Protein AF-A0A101INH2-F1 (afdb_monomer_lite)

Secondary structure (DSSP, 8-state):
-BTTB--S-TTT----GGGS-GGGEEEEEEEES--HHHH-GGGTTEEEEEEE--S-SS-EEEEEEEEETTTEEEEEEEEE-----

pLDDT: mean 83.05, std 9.12, range [57.88, 93.94]

Structure (mmCIF, N/CA/C/O backbone):
data_AF-A0A101INH2-F1
#
_entry.id   AF-A0A101INH2-F1
#
loop_
_atom_site.group_PDB
_atom_site.id
_atom_site.type_symbol
_atom_site.label_atom_id
_atom_site.label_alt_id
_atom_site.label_comp_id
_atom_site.label_asym_id
_atom_site.label_entity_id
_atom_site.label_seq_id
_atom_site.pdbx_PDB_ins_code
_atom_site.Cartn_x
_atom_site.Cartn_y
_atom_site.Cartn_z
_atom_site.occupancy
_atom_site.B_iso_or_equiv
_atom_site.auth_seq_id
_atom_site.auth_comp_id
_atom_site.auth_asym_id
_atom_site.auth_atom_id
_atom_site.pdbx_PDB_model_num
ATOM 1 N N . MET A 1 1 ? -4.579 -4.437 4.565 1.00 89.31 1 MET A N 1
ATOM 2 C CA . MET A 1 1 ? -5.625 -5.094 3.751 1.00 89.31 1 MET A CA 1
ATOM 3 C C . MET A 1 1 ? -5.224 -5.081 2.288 1.00 89.31 1 MET A C 1
ATOM 5 O O . MET A 1 1 ? -4.474 -4.192 1.891 1.00 89.31 1 MET A O 1
ATOM 9 N N . ILE A 1 2 ? -5.708 -6.054 1.518 1.00 89.62 2 ILE A N 1
ATOM 10 C CA . ILE A 1 2 ? -5.564 -6.118 0.060 1.00 89.62 2 ILE A CA 1
ATOM 11 C C . ILE A 1 2 ? -6.952 -6.359 -0.526 1.00 89.62 2 ILE A C 1
ATOM 13 O O . ILE A 1 2 ? -7.616 -7.309 -0.121 1.00 89.62 2 ILE A O 1
ATOM 17 N N . ASP A 1 3 ? -7.403 -5.488 -1.429 1.00 89.06 3 ASP A N 1
ATOM 18 C CA . ASP A 1 3 ? -8.710 -5.589 -2.096 1.00 89.06 3 ASP A CA 1
ATOM 19 C C . ASP A 1 3 ? -9.889 -5.791 -1.120 1.00 89.06 3 ASP A C 1
ATOM 21 O O . ASP A 1 3 ? -10.828 -6.541 -1.381 1.00 89.06 3 ASP A O 1
ATOM 25 N N . GLY A 1 4 ? -9.831 -5.135 0.046 1.00 88.44 4 GLY A N 1
ATOM 26 C CA . GLY A 1 4 ? -10.862 -5.257 1.083 1.00 88.44 4 GLY A CA 1
ATOM 27 C C . GLY A 1 4 ? -10.719 -6.474 2.006 1.00 88.44 4 GLY A C 1
ATOM 28 O O . GLY A 1 4 ? -11.472 -6.587 2.968 1.00 88.44 4 GLY A O 1
ATOM 29 N N . GLN A 1 5 ? -9.746 -7.357 1.775 1.00 88.00 5 GLN A N 1
ATOM 30 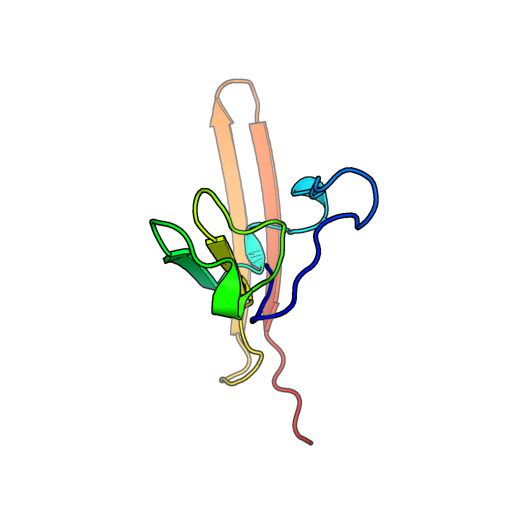C CA . GLN A 1 5 ? -9.471 -8.517 2.623 1.00 88.00 5 GLN A CA 1
ATOM 31 C C . GLN A 1 5 ? -8.369 -8.209 3.643 1.00 88.00 5 GLN A C 1
ATOM 33 O O . GLN A 1 5 ? -7.342 -7.591 3.330 1.00 88.00 5 GLN A O 1
ATOM 38 N N . VAL A 1 6 ? -8.564 -8.643 4.889 1.00 88.56 6 VAL A N 1
ATOM 39 C CA . VAL A 1 6 ? -7.533 -8.558 5.930 1.00 88.56 6 VAL A CA 1
ATOM 40 C C . VAL A 1 6 ? -6.496 -9.643 5.667 1.00 88.56 6 VAL A C 1
ATOM 42 O O . VAL A 1 6 ? -6.822 -10.820 5.595 1.00 88.56 6 VAL A O 1
ATOM 45 N N . VAL A 1 7 ? -5.241 -9.229 5.515 1.00 88.94 7 VAL A N 1
ATOM 46 C CA . VAL A 1 7 ? -4.099 -10.117 5.220 1.00 88.94 7 VAL A CA 1
ATOM 47 C C . VAL A 1 7 ? -3.031 -10.051 6.314 1.00 88.94 7 VAL A C 1
ATOM 49 O O . VAL A 1 7 ? -1.900 -10.487 6.127 1.00 88.94 7 VAL A O 1
ATOM 52 N N . ASN A 1 8 ? -3.373 -9.428 7.439 1.00 88.56 8 ASN A N 1
ATOM 53 C CA . ASN A 1 8 ? -2.513 -9.366 8.606 1.00 88.56 8 ASN A CA 1
ATOM 54 C C . ASN A 1 8 ? -2.413 -10.761 9.223 1.00 88.56 8 ASN A C 1
ATOM 56 O O . ASN A 1 8 ? -3.410 -11.476 9.315 1.00 88.56 8 ASN A O 1
ATOM 60 N N . ASP A 1 9 ? -1.223 -11.105 9.690 1.00 87.06 9 ASP A N 1
ATOM 61 C CA . ASP A 1 9 ? -0.996 -12.294 10.489 1.00 87.06 9 ASP A CA 1
ATOM 62 C C . ASP A 1 9 ? -1.904 -12.246 11.740 1.00 87.06 9 ASP A C 1
ATOM 64 O O . ASP A 1 9 ? -1.849 -11.266 12.491 1.00 87.06 9 ASP A O 1
ATOM 68 N N . PRO A 1 10 ? -2.764 -13.254 11.977 1.00 83.88 10 PRO A N 1
ATOM 69 C CA . PRO A 1 10 ? -3.728 -13.214 13.077 1.00 83.88 10 PRO A CA 1
ATOM 70 C C . PRO A 1 10 ? -3.091 -13.210 14.470 1.00 83.88 10 PRO A C 1
ATOM 72 O O . PRO A 1 10 ? -3.723 -12.759 15.422 1.00 83.88 10 PRO A O 1
ATOM 75 N N . LEU A 1 11 ? -1.864 -13.723 14.598 1.00 84.81 11 LEU A N 1
ATOM 76 C CA . LEU A 1 11 ? -1.160 -13.866 15.871 1.00 84.81 11 LEU A CA 1
ATOM 77 C C . LEU A 1 11 ? -0.349 -12.613 16.218 1.00 84.81 11 LEU A C 1
ATOM 79 O O . LEU A 1 11 ? -0.277 -12.206 17.373 1.00 84.81 11 LEU A O 1
ATOM 83 N N . THR A 1 12 ? 0.282 -12.007 15.217 1.00 87.06 12 THR A N 1
ATOM 84 C CA . THR A 1 12 ? 1.254 -10.920 15.386 1.00 87.06 12 THR A CA 1
ATOM 85 C C . THR A 1 12 ? 0.756 -9.575 14.863 1.00 87.06 12 THR A C 1
ATOM 87 O O . THR A 1 12 ? 1.393 -8.553 15.116 1.00 87.06 12 THR A O 1
ATOM 90 N N . GLY A 1 13 ? -0.340 -9.552 14.098 1.00 85.50 13 GLY A N 1
ATOM 91 C CA . GLY A 1 13 ? -0.880 -8.361 13.435 1.00 85.50 13 GLY A CA 1
ATOM 92 C C . GLY A 1 13 ? -0.008 -7.825 12.293 1.00 85.50 13 GLY A C 1
ATOM 93 O O . GLY A 1 13 ? -0.368 -6.827 11.660 1.00 85.50 13 GLY A O 1
ATOM 94 N N . LYS A 1 14 ? 1.136 -8.463 12.013 1.00 87.62 14 LYS A N 1
ATOM 95 C CA . LYS A 1 14 ? 2.115 -8.016 11.017 1.00 87.62 14 LYS A CA 1
ATOM 96 C C . LYS A 1 14 ? 1.663 -8.349 9.599 1.00 87.62 14 LYS A C 1
ATOM 98 O O . LYS A 1 14 ? 0.825 -9.214 9.377 1.00 87.62 14 LYS A O 1
ATOM 103 N N . ILE A 1 15 ? 2.247 -7.658 8.631 1.00 88.25 15 ILE A N 1
ATOM 104 C CA . ILE A 1 15 ? 2.082 -7.939 7.206 1.00 88.25 15 ILE A CA 1
ATOM 105 C C . ILE A 1 15 ? 3.463 -7.954 6.557 1.00 88.25 15 ILE A C 1
ATOM 107 O O . ILE A 1 15 ? 4.271 -7.057 6.806 1.00 88.25 15 ILE A O 1
ATOM 111 N N . ASP A 1 16 ? 3.731 -8.961 5.729 1.00 87.75 16 ASP A N 1
ATOM 112 C CA . ASP A 1 16 ? 4.915 -8.968 4.877 1.00 87.75 16 ASP A CA 1
ATOM 113 C C . ASP A 1 16 ? 4.611 -8.212 3.579 1.00 87.75 16 ASP A C 1
ATOM 115 O O . ASP A 1 16 ? 3.986 -8.726 2.650 1.00 87.75 16 ASP A O 1
ATOM 119 N N . LEU A 1 17 ? 5.037 -6.949 3.531 1.00 84.69 17 LEU A N 1
ATOM 120 C CA . LEU A 1 17 ? 4.872 -6.097 2.354 1.00 84.69 17 LEU A CA 1
ATOM 121 C C . LEU A 1 17 ? 5.772 -6.524 1.184 1.00 84.69 17 LEU A C 1
ATOM 123 O O . LEU A 1 17 ? 5.500 -6.133 0.051 1.00 84.69 17 LEU A O 1
ATOM 127 N N . GLY A 1 18 ? 6.811 -7.333 1.429 1.00 86.31 18 GLY A N 1
ATOM 128 C CA . GLY A 1 18 ? 7.685 -7.871 0.385 1.00 86.31 18 GLY A CA 1
ATOM 129 C C . GLY A 1 18 ? 6.955 -8.816 -0.571 1.00 86.31 18 GLY A C 1
ATOM 130 O O . GLY A 1 18 ? 7.339 -8.943 -1.733 1.00 86.31 18 GLY A O 1
ATOM 131 N N . LEU A 1 19 ? 5.845 -9.405 -0.119 1.00 84.06 19 LEU A N 1
ATOM 132 C 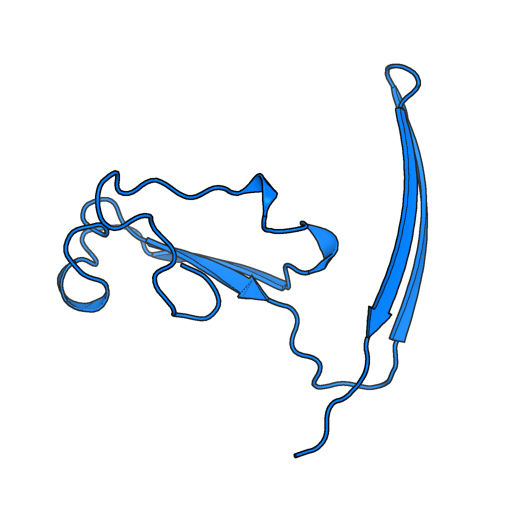CA . LEU A 1 19 ? 4.969 -10.255 -0.927 1.00 84.06 19 LEU A CA 1
ATOM 133 C C . LEU A 1 19 ? 4.073 -9.469 -1.894 1.00 84.06 19 LEU A C 1
ATOM 135 O O . LEU A 1 19 ? 3.364 -10.079 -2.693 1.00 84.06 19 LEU A O 1
ATOM 139 N N . ILE A 1 20 ? 4.083 -8.132 -1.840 1.00 87.88 20 ILE A N 1
ATOM 140 C CA . ILE A 1 20 ? 3.240 -7.271 -2.673 1.00 87.88 20 ILE A CA 1
ATOM 141 C C . ILE A 1 20 ? 4.133 -6.483 -3.640 1.00 87.88 20 ILE A C 1
ATOM 143 O O . ILE A 1 20 ? 4.627 -5.403 -3.303 1.00 87.88 20 ILE A O 1
ATOM 147 N N . PRO A 1 21 ? 4.335 -6.968 -4.879 1.00 87.06 21 PRO A N 1
ATO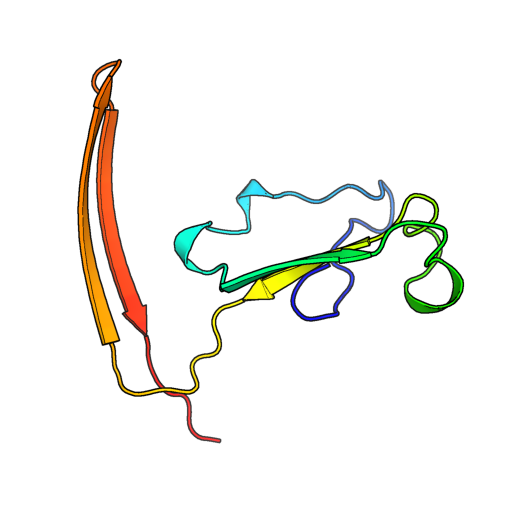M 148 C CA . PRO A 1 21 ? 5.107 -6.231 -5.866 1.00 87.06 21 PRO A CA 1
ATOM 149 C C . PRO A 1 21 ? 4.481 -4.860 -6.143 1.00 87.06 21 PRO A C 1
ATOM 151 O O . PRO A 1 21 ? 3.331 -4.762 -6.567 1.00 87.06 21 PRO A O 1
ATOM 154 N N . ALA A 1 22 ? 5.255 -3.781 -6.032 1.00 86.06 22 ALA A N 1
ATOM 155 C CA . ALA A 1 22 ? 4.751 -2.433 -6.329 1.00 86.06 22 ALA A CA 1
ATOM 156 C C . ALA A 1 22 ? 4.159 -2.306 -7.752 1.00 86.06 22 ALA A C 1
ATOM 158 O O . ALA A 1 22 ? 3.282 -1.486 -8.008 1.00 86.06 22 ALA A O 1
ATOM 159 N N . GLY A 1 23 ? 4.607 -3.149 -8.693 1.00 83.75 23 GLY A N 1
ATOM 160 C CA . GLY A 1 23 ? 4.097 -3.187 -10.064 1.00 83.75 23 GLY A CA 1
ATOM 161 C C . GLY A 1 23 ? 2.631 -3.617 -10.199 1.00 83.75 23 GLY A C 1
ATOM 162 O O . GLY A 1 23 ? 2.004 -3.250 -11.197 1.00 83.75 23 GLY A O 1
ATOM 163 N N . ILE A 1 24 ? 2.078 -4.349 -9.225 1.00 86.44 24 ILE A N 1
ATOM 164 C CA . ILE A 1 24 ? 0.679 -4.808 -9.242 1.00 86.44 24 ILE A CA 1
ATOM 165 C C . ILE A 1 24 ? -0.274 -3.865 -8.503 1.00 86.44 24 ILE A C 1
ATOM 167 O O . ILE A 1 24 ? -1.484 -4.020 -8.632 1.00 86.44 24 ILE A O 1
ATOM 171 N N . ILE A 1 25 ? 0.247 -2.879 -7.770 1.00 90.62 25 ILE A N 1
ATOM 172 C CA . ILE A 1 25 ? -0.563 -1.924 -7.010 1.00 90.62 25 ILE A CA 1
ATOM 173 C C . ILE A 1 25 ? -1.194 -0.915 -7.975 1.00 90.62 25 ILE A C 1
ATOM 175 O O . ILE A 1 25 ? -0.508 -0.323 -8.811 1.00 90.62 25 ILE A O 1
ATOM 179 N N . GLU A 1 26 ? -2.510 -0.736 -7.877 1.00 90.44 26 GLU A N 1
ATOM 180 C CA . GLU A 1 26 ? -3.262 0.288 -8.605 1.00 90.44 26 GLU A CA 1
ATOM 181 C C . GLU A 1 26 ? -3.366 1.576 -7.789 1.00 90.44 26 GLU A C 1
ATOM 183 O O . GLU A 1 26 ? -3.033 2.648 -8.290 1.00 90.44 26 GLU A O 1
ATOM 188 N N . LYS A 1 27 ? -3.780 1.467 -6.522 1.00 93.12 27 LYS A N 1
ATOM 189 C CA . LYS A 1 27 ? -3.840 2.586 -5.574 1.00 93.12 27 LYS A CA 1
ATOM 190 C C . LYS A 1 27 ? -3.747 2.095 -4.129 1.00 93.12 27 LYS A C 1
ATOM 192 O O . LYS A 1 27 ? -3.963 0.918 -3.850 1.00 93.12 27 LYS A O 1
ATOM 197 N N . ILE A 1 28 ? -3.442 3.011 -3.215 1.00 93.94 28 ILE A N 1
ATOM 198 C CA . ILE A 1 28 ? -3.431 2.764 -1.770 1.00 93.94 28 ILE A CA 1
ATOM 199 C C . ILE A 1 28 ? -4.458 3.695 -1.129 1.00 93.94 28 ILE A C 1
ATOM 201 O O . ILE A 1 28 ? -4.418 4.907 -1.336 1.00 93.94 28 ILE A O 1
ATOM 205 N N . GLU A 1 29 ? -5.375 3.125 -0.357 1.00 92.94 29 GLU A N 1
ATOM 206 C CA . GLU A 1 29 ? -6.402 3.841 0.394 1.00 92.94 29 GLU A CA 1
ATOM 207 C C . GLU A 1 29 ? -6.060 3.821 1.883 1.00 92.94 29 GLU A C 1
ATOM 209 O O . GLU A 1 29 ? -5.653 2.793 2.430 1.00 92.94 29 GLU A O 1
ATOM 214 N N . ILE A 1 30 ? -6.220 4.970 2.542 1.00 92.38 30 ILE A N 1
ATOM 215 C CA . ILE A 1 30 ? -5.929 5.130 3.967 1.00 92.38 30 ILE A CA 1
ATOM 216 C C . ILE A 1 30 ? -7.187 5.635 4.666 1.00 92.38 30 ILE A C 1
ATOM 218 O O . ILE A 1 30 ? -7.598 6.782 4.479 1.00 92.38 30 ILE A O 1
ATOM 222 N N . TYR A 1 31 ? -7.760 4.786 5.512 1.00 89.12 31 TYR A N 1
ATOM 223 C CA . TYR A 1 31 ? -8.833 5.149 6.429 1.00 89.12 31 TYR A CA 1
ATOM 224 C C . TYR A 1 31 ? -8.213 5.546 7.764 1.00 89.12 31 TYR A C 1
ATOM 226 O O . TYR A 1 31 ? -7.507 4.756 8.388 1.00 89.12 31 TYR A O 1
ATOM 234 N N . ARG A 1 32 ? -8.444 6.788 8.188 1.00 87.31 32 ARG A N 1
ATOM 235 C CA . ARG A 1 32 ? -7.879 7.342 9.424 1.00 87.31 32 ARG A CA 1
ATOM 236 C C . ARG A 1 32 ? -8.884 7.198 10.564 1.00 87.31 32 ARG A C 1
ATOM 238 O O . ARG A 1 32 ? -10.070 7.432 10.353 1.00 87.31 32 ARG A O 1
ATOM 245 N N . GLY A 1 33 ? -8.395 6.895 11.764 1.00 83.56 33 GLY A N 1
ATOM 246 C CA . GLY A 1 33 ? -9.228 6.754 12.961 1.00 83.56 33 GLY A CA 1
ATOM 247 C C . GLY A 1 33 ? -9.707 5.319 13.214 1.00 83.56 33 GLY A C 1
ATOM 248 O O . GLY A 1 33 ? -9.352 4.412 12.462 1.00 83.56 33 GLY A O 1
ATOM 249 N N . PRO A 1 34 ? -10.484 5.097 14.287 1.00 79.31 34 PRO A N 1
ATOM 250 C CA . PRO A 1 34 ? -10.861 3.762 14.734 1.00 79.31 34 PRO A CA 1
ATOM 251 C C . PRO A 1 34 ? -11.817 3.111 13.733 1.00 79.31 34 PRO A C 1
ATOM 253 O O . PRO A 1 34 ? -13.012 3.396 13.711 1.00 79.31 34 PRO A O 1
ATOM 256 N N . ALA A 1 35 ? -11.286 2.212 12.908 1.00 79.31 35 ALA A N 1
ATOM 257 C CA . ALA A 1 35 ? -12.060 1.471 11.917 1.00 79.31 35 ALA A CA 1
ATOM 258 C C . ALA A 1 35 ? -12.348 0.026 12.373 1.00 79.31 35 ALA A C 1
ATOM 260 O O . ALA A 1 35 ? -12.786 -0.813 11.584 1.00 79.31 35 ALA A O 1
ATOM 261 N N . SER A 1 36 ? -12.138 -0.257 13.664 1.00 76.12 36 SER A N 1
ATOM 262 C CA . SER A 1 36 ? -12.275 -1.584 14.275 1.00 76.12 36 SER A CA 1
ATOM 263 C C . SER A 1 36 ? -13.679 -2.176 14.169 1.00 76.12 36 SER A C 1
ATOM 265 O O . SER A 1 36 ? -13.816 -3.393 14.099 1.00 76.12 36 SER A O 1
ATOM 267 N N . ALA A 1 37 ? -14.712 -1.330 14.104 1.00 75.75 37 ALA A N 1
ATOM 268 C CA . ALA A 1 37 ? -16.095 -1.767 13.916 1.00 75.75 37 ALA A CA 1
ATOM 269 C C . ALA A 1 37 ? -16.348 -2.394 12.531 1.00 75.75 37 ALA A C 1
ATOM 271 O O . ALA A 1 37 ? -17.203 -3.262 12.407 1.00 75.75 37 ALA A O 1
ATOM 272 N N . LEU A 1 38 ? -15.608 -1.965 11.501 1.00 75.94 38 LEU A N 1
ATOM 273 C CA . LEU A 1 38 ? -15.761 -2.455 10.126 1.00 75.94 38 LEU A CA 1
ATOM 274 C C . LEU A 1 38 ? -14.708 -3.504 9.756 1.00 75.94 38 LEU A C 1
ATOM 276 O O . LEU A 1 38 ? -15.004 -4.417 8.992 1.00 75.94 38 LEU A O 1
ATOM 280 N N . TYR A 1 39 ? -13.488 -3.379 10.287 1.00 78.12 39 TYR A N 1
ATOM 281 C CA . TYR A 1 39 ? -12.329 -4.160 9.832 1.00 78.12 39 TYR A CA 1
ATOM 282 C C . TYR A 1 39 ? -11.643 -4.987 10.934 1.00 78.12 39 TYR A C 1
ATOM 284 O O . TYR A 1 39 ? -10.617 -5.619 10.684 1.00 78.12 39 TYR A O 1
ATOM 292 N N . GLY A 1 40 ? -12.212 -5.027 12.142 1.00 78.12 40 GLY A N 1
ATOM 293 C CA . GLY A 1 40 ? -11.774 -5.901 13.232 1.00 78.12 40 GLY A CA 1
ATOM 294 C C . GLY A 1 40 ? -10.696 -5.316 14.151 1.00 78.12 40 GLY A C 1
ATOM 295 O O . GLY A 1 40 ? -10.291 -4.159 14.043 1.00 78.12 40 GLY A O 1
ATOM 296 N N . ALA A 1 41 ? -10.224 -6.136 15.094 1.00 75.62 41 ALA A N 1
ATOM 297 C CA . ALA A 1 41 ? -9.386 -5.707 16.222 1.00 75.62 41 ALA A CA 1
ATOM 298 C C . ALA A 1 41 ? -8.072 -5.003 15.822 1.00 75.62 41 ALA A C 1
ATOM 300 O O . ALA A 1 41 ? -7.571 -4.163 16.565 1.00 75.62 41 ALA A O 1
ATOM 301 N N . ASN A 1 42 ? -7.551 -5.281 14.624 1.00 76.81 42 ASN A N 1
ATOM 302 C CA . ASN A 1 42 ? -6.288 -4.729 14.126 1.00 76.81 42 ASN A CA 1
ATOM 303 C C . ASN A 1 42 ? -6.413 -3.320 13.501 1.00 76.81 42 ASN A C 1
ATOM 305 O O . ASN A 1 42 ? -5.431 -2.805 12.972 1.00 76.81 42 ASN A O 1
ATOM 309 N N . ALA A 1 43 ? -7.591 -2.686 13.549 1.00 83.31 43 ALA A N 1
ATOM 310 C CA . ALA A 1 43 ? -7.880 -1.409 12.882 1.00 83.31 43 ALA A CA 1
ATOM 311 C C . ALA A 1 43 ? -8.026 -0.199 13.835 1.00 83.31 43 ALA A C 1
ATOM 313 O O . ALA A 1 43 ? -8.649 0.807 13.484 1.00 83.31 43 ALA A O 1
ATOM 314 N N . LEU A 1 44 ? -7.440 -0.270 15.038 1.00 83.06 44 LEU A N 1
ATOM 315 C CA . LEU A 1 44 ? -7.536 0.788 16.056 1.00 83.06 44 LEU A CA 1
ATOM 316 C C . LEU A 1 44 ? -6.947 2.133 15.589 1.00 83.06 44 LEU A C 1
ATOM 318 O O . LEU A 1 44 ? -7.540 3.181 15.827 1.00 83.06 44 LEU A O 1
ATOM 322 N N . GLY A 1 45 ? -5.790 2.104 14.921 1.00 84.94 45 GLY A N 1
ATOM 323 C CA . GLY A 1 45 ? -5.111 3.302 14.406 1.00 84.94 45 GLY A CA 1
ATOM 324 C C . GLY A 1 45 ? -5.578 3.751 13.016 1.00 84.94 45 GLY A C 1
ATOM 325 O O . GLY A 1 45 ? -5.123 4.781 12.517 1.00 84.94 45 GLY A O 1
ATOM 326 N N . GLY A 1 46 ? -6.464 2.982 12.384 1.00 88.44 46 GLY A N 1
ATOM 327 C CA . GLY A 1 46 ? -6.839 3.133 10.982 1.00 88.44 46 GLY A CA 1
ATOM 328 C C . GLY A 1 46 ? -6.514 1.898 10.153 1.00 88.44 46 GLY A C 1
ATOM 329 O O . GLY A 1 46 ? -6.071 0.869 10.662 1.00 88.44 46 GLY A O 1
ATOM 330 N N . VAL A 1 47 ? -6.765 2.005 8.851 1.00 89.81 47 VAL A N 1
ATOM 331 C CA . VAL A 1 47 ? -6.627 0.909 7.890 1.00 89.81 47 VAL A CA 1
ATOM 332 C C . VAL A 1 47 ? -5.901 1.395 6.651 1.00 89.81 47 VAL A C 1
ATOM 334 O O . VAL A 1 47 ? -6.263 2.411 6.063 1.00 89.81 47 VAL A O 1
ATOM 337 N N . ILE A 1 48 ? -4.915 0.609 6.225 1.00 91.50 48 ILE A N 1
ATOM 338 C CA . ILE A 1 48 ? -4.292 0.729 4.909 1.00 91.50 48 ILE A CA 1
ATOM 339 C C . ILE A 1 48 ? -4.841 -0.393 4.028 1.00 91.50 48 ILE A C 1
ATOM 341 O O . ILE A 1 48 ? -4.692 -1.582 4.345 1.00 91.50 48 ILE A O 1
ATOM 345 N N . ASN A 1 49 ? -5.473 -0.010 2.924 1.00 91.69 49 ASN A N 1
ATOM 346 C CA . ASN A 1 49 ? -6.027 -0.918 1.934 1.00 91.69 49 ASN A CA 1
ATOM 347 C C . ASN A 1 49 ? -5.291 -0.747 0.601 1.00 91.69 49 ASN A C 1
ATOM 349 O O . ASN A 1 49 ? -5.313 0.321 -0.008 1.00 91.69 49 ASN A O 1
ATOM 353 N N . ILE A 1 50 ? -4.605 -1.800 0.165 1.00 92.94 50 ILE A N 1
ATOM 354 C CA . ILE A 1 50 ? -3.905 -1.839 -1.118 1.00 92.94 50 ILE A CA 1
ATOM 355 C C . ILE A 1 50 ? -4.883 -2.382 -2.154 1.00 92.94 50 ILE A C 1
ATOM 357 O O . ILE A 1 50 ? -5.374 -3.498 -2.009 1.00 92.94 50 ILE A O 1
ATOM 361 N N . ILE A 1 51 ? -5.152 -1.602 -3.196 1.00 92.56 51 ILE A N 1
ATOM 362 C CA . ILE A 1 51 ? -5.980 -2.029 -4.321 1.00 92.56 51 ILE A CA 1
ATOM 363 C C . ILE A 1 51 ? -5.069 -2.544 -5.426 1.00 92.56 51 ILE A C 1
ATOM 365 O O . ILE A 1 51 ? -4.186 -1.818 -5.899 1.00 92.56 51 ILE A O 1
ATOM 369 N N . THR A 1 52 ? -5.269 -3.794 -5.833 1.00 90.81 52 THR A N 1
ATOM 370 C CA . THR A 1 52 ? -4.509 -4.409 -6.919 1.00 90.81 52 THR A CA 1
ATOM 371 C C . THR A 1 52 ? -5.089 -4.039 -8.278 1.00 90.81 52 THR A C 1
ATOM 373 O O . THR A 1 52 ? -6.267 -3.715 -8.438 1.00 90.81 52 THR A O 1
ATOM 376 N N . LYS A 1 53 ? -4.231 -4.057 -9.299 1.00 86.19 53 LYS A N 1
ATOM 377 C CA . LYS A 1 53 ? -4.638 -3.802 -10.678 1.00 86.19 53 LYS A CA 1
ATOM 378 C C . LYS A 1 53 ? -5.620 -4.869 -11.129 1.00 86.19 53 LYS A C 1
ATOM 380 O O . LYS A 1 53 ? -5.232 -6.015 -11.349 1.00 86.19 53 LYS A O 1
ATOM 385 N N . SER A 1 54 ? -6.859 -4.469 -11.396 1.00 76.81 54 SER A N 1
ATOM 386 C CA . SER A 1 54 ? -7.820 -5.389 -11.996 1.00 76.81 54 SER A CA 1
ATOM 387 C C . SER A 1 54 ? -7.407 -5.723 -13.439 1.00 76.81 54 SER A C 1
ATOM 389 O O . SER A 1 54 ? -6.955 -4.865 -14.212 1.00 76.81 54 SER A O 1
ATOM 391 N N . GLY A 1 55 ? -7.573 -6.989 -13.832 1.00 66.56 55 GLY A N 1
ATOM 392 C CA . GLY A 1 55 ? -7.417 -7.443 -15.221 1.00 66.56 55 GLY A CA 1
ATOM 393 C C . GLY A 1 55 ? -8.511 -6.915 -16.162 1.00 66.56 55 GLY A C 1
ATOM 394 O O . GLY A 1 55 ? -8.590 -7.328 -17.315 1.00 66.56 55 GLY A O 1
ATOM 395 N N . LYS A 1 56 ? -9.388 -6.017 -15.695 1.00 60.72 56 LYS A N 1
ATOM 396 C CA . LYS A 1 56 ? -10.473 -5.441 -16.489 1.00 60.72 56 LYS A CA 1
ATOM 397 C C . LYS A 1 56 ? -9.903 -4.324 -17.372 1.00 60.72 56 LYS A C 1
ATOM 399 O O . LYS A 1 56 ? -9.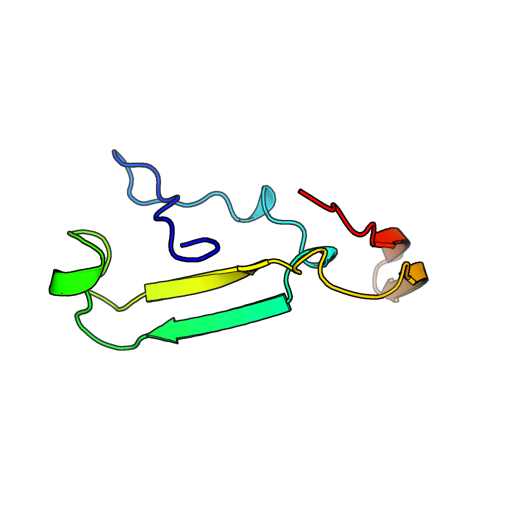666 -3.211 -16.918 1.00 60.72 56 LYS A O 1
ATOM 404 N N . GLY A 1 57 ? -9.626 -4.644 -18.634 1.00 60.50 57 GLY A N 1
ATOM 405 C CA . GLY A 1 57 ? -9.132 -3.694 -19.635 1.00 60.50 57 GLY A CA 1
ATOM 406 C C . GLY A 1 57 ? -8.586 -4.388 -20.883 1.00 60.50 57 GLY A C 1
ATOM 407 O O . GLY A 1 57 ? -8.518 -5.615 -20.942 1.00 60.50 57 GLY A O 1
ATOM 408 N N . GLU A 1 58 ? -8.209 -3.608 -21.894 1.00 60.41 58 GLU A N 1
ATOM 409 C CA . GLU A 1 58 ? -7.488 -4.120 -23.067 1.00 60.41 58 GLU A CA 1
ATOM 410 C C . GLU A 1 58 ? -6.155 -4.762 -22.655 1.00 60.41 58 GLU A C 1
ATOM 412 O O . GLU A 1 58 ? -5.545 -4.366 -21.655 1.00 60.41 58 GLU A O 1
ATOM 417 N N . LYS A 1 59 ? -5.689 -5.755 -23.426 1.00 65.81 59 LYS A N 1
ATOM 418 C CA . LYS A 1 59 ? -4.377 -6.375 -23.206 1.00 65.81 59 LYS A CA 1
ATOM 419 C C . LYS A 1 59 ? -3.303 -5.296 -23.340 1.00 65.81 59 LYS A C 1
ATOM 421 O O . LYS A 1 59 ? -3.157 -4.702 -24.404 1.00 65.81 59 LYS A O 1
ATOM 426 N N . LYS A 1 60 ? -2.557 -5.041 -22.266 1.00 69.81 60 LYS A N 1
ATOM 427 C CA . LYS A 1 60 ? -1.479 -4.044 -22.248 1.00 69.81 60 LYS A CA 1
ATOM 428 C C . LYS A 1 60 ? -0.195 -4.697 -21.762 1.00 69.81 60 LYS A C 1
ATOM 430 O O . LYS A 1 60 ? -0.187 -5.357 -20.726 1.00 69.81 60 LYS A O 1
ATOM 435 N N . GLY A 1 61 ? 0.878 -4.519 -22.523 1.00 78.12 61 GLY A N 1
ATOM 436 C CA . GLY A 1 61 ? 2.234 -4.877 -22.122 1.00 78.12 61 GLY A CA 1
ATOM 437 C C . GLY A 1 61 ? 2.998 -3.625 -21.710 1.00 78.12 61 GLY A C 1
ATOM 438 O O . GLY A 1 61 ? 2.807 -2.557 -22.288 1.00 78.12 61 GLY A O 1
ATOM 439 N N . THR A 1 62 ? 3.855 -3.732 -20.705 1.00 77.75 62 THR A N 1
ATOM 440 C CA . THR A 1 62 ? 4.796 -2.671 -20.341 1.00 77.75 62 THR A CA 1
ATOM 441 C C . THR A 1 62 ? 6.171 -3.286 -20.149 1.00 77.75 62 THR A C 1
ATOM 443 O O . THR A 1 62 ? 6.327 -4.221 -19.367 1.00 77.75 62 THR A O 1
ATOM 446 N N . ALA A 1 63 ? 7.158 -2.742 -20.853 1.00 87.25 63 ALA A N 1
ATOM 447 C CA . ALA A 1 63 ? 8.567 -3.053 -20.670 1.00 87.25 63 ALA A CA 1
ATOM 448 C C . ALA A 1 63 ? 9.292 -1.776 -20.237 1.00 87.25 63 ALA A C 1
ATOM 450 O O . ALA A 1 63 ? 8.982 -0.690 -20.727 1.00 87.25 63 ALA A O 1
ATOM 451 N N . GLY A 1 64 ? 10.223 -1.896 -19.297 1.00 86.31 64 GLY A N 1
ATOM 452 C CA . GLY A 1 64 ? 11.000 -0.764 -18.808 1.00 86.31 64 GLY A CA 1
ATOM 453 C C . GLY A 1 64 ? 12.380 -1.189 -18.336 1.00 86.31 64 GLY A C 1
ATOM 454 O O . GLY A 1 64 ? 12.538 -2.252 -17.734 1.00 86.31 64 GLY A O 1
ATOM 455 N N . VAL A 1 65 ? 13.357 -0.329 -18.597 1.00 91.44 65 VAL A N 1
ATOM 456 C CA . VAL A 1 65 ? 14.728 -0.437 -18.099 1.00 91.44 65 VAL A CA 1
ATOM 457 C C . VAL A 1 65 ? 14.987 0.788 -17.232 1.00 91.44 65 VAL A C 1
ATOM 459 O O . VAL A 1 65 ? 14.635 1.903 -17.613 1.00 91.44 65 VAL A O 1
ATOM 462 N N . TYR A 1 66 ? 15.566 0.576 -16.056 1.00 88.75 66 TYR A N 1
ATOM 463 C CA . TYR A 1 66 ? 15.853 1.619 -15.080 1.00 88.75 66 TYR A CA 1
ATOM 464 C C . TYR A 1 66 ? 17.320 1.537 -14.666 1.00 88.75 66 TYR A C 1
ATOM 466 O O . TYR A 1 66 ? 17.832 0.456 -14.371 1.00 88.75 66 TYR A O 1
ATOM 474 N N . TYR A 1 67 ? 17.968 2.696 -14.610 1.00 93.75 67 TYR A N 1
ATOM 475 C CA . TYR A 1 67 ? 19.318 2.871 -14.089 1.00 93.75 67 TYR A CA 1
ATOM 476 C C . TYR A 1 67 ? 19.293 3.969 -13.02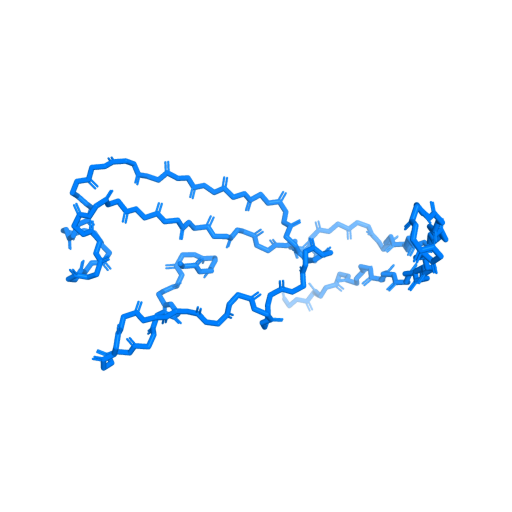3 1.00 93.75 67 TYR A C 1
ATOM 478 O O . TYR A 1 67 ? 18.635 4.992 -13.213 1.00 93.75 67 TYR A O 1
ATOM 486 N N . GLY A 1 68 ? 19.979 3.762 -11.901 1.00 92.62 68 GLY A N 1
ATOM 487 C CA . GLY A 1 68 ? 20.013 4.707 -10.787 1.00 92.62 68 GLY A CA 1
ATOM 488 C C . GLY A 1 68 ? 21.364 4.752 -10.078 1.00 92.62 68 GLY A C 1
ATOM 489 O O . GLY A 1 68 ? 22.251 3.933 -10.328 1.00 92.62 68 GLY A O 1
ATOM 490 N N . SER A 1 69 ? 21.510 5.718 -9.169 1.00 92.19 69 SER A N 1
ATOM 491 C CA . SER A 1 69 ? 22.689 5.862 -8.308 1.00 92.19 69 SER A CA 1
ATOM 492 C C . SER A 1 69 ? 22.992 4.568 -7.538 1.00 92.19 69 SER A C 1
ATOM 494 O O . SER A 1 69 ? 22.120 3.714 -7.362 1.00 92.19 69 SER A O 1
ATOM 496 N N . TYR A 1 70 ? 24.237 4.414 -7.081 1.00 92.81 70 TYR A N 1
ATOM 497 C CA . TYR A 1 70 ? 24.739 3.180 -6.453 1.00 92.81 70 TYR A CA 1
ATOM 498 C C . TYR A 1 70 ? 24.752 1.951 -7.385 1.00 92.81 70 TYR A C 1
ATOM 500 O O . TYR A 1 70 ? 24.591 0.829 -6.922 1.00 92.81 70 TYR A O 1
ATOM 508 N N . HIS A 1 71 ? 24.962 2.150 -8.695 1.00 84.06 71 HIS A N 1
ATOM 509 C CA . HIS A 1 71 ? 24.973 1.077 -9.707 1.00 84.06 71 HIS A CA 1
ATOM 510 C C . HIS A 1 71 ? 23.680 0.240 -9.735 1.00 84.06 71 HIS A C 1
ATOM 512 O O . HIS A 1 71 ? 23.698 -0.950 -10.049 1.00 84.06 71 HIS A O 1
ATOM 518 N N . THR A 1 72 ? 22.536 0.857 -9.427 1.00 88.62 72 THR A N 1
ATOM 519 C CA . THR A 1 72 ? 21.250 0.154 -9.425 1.00 88.62 72 THR A CA 1
ATOM 520 C C . THR A 1 72 ? 20.774 -0.044 -10.863 1.00 88.62 72 THR A C 1
ATOM 522 O O . THR A 1 72 ? 20.490 0.931 -11.556 1.00 88.62 72 THR A O 1
ATOM 525 N N . GLN A 1 73 ? 20.646 -1.296 -11.303 1.00 87.25 73 GLN A N 1
ATOM 526 C CA . GLN A 1 73 ? 20.074 -1.660 -12.603 1.00 87.25 73 GLN A CA 1
ATOM 527 C C . GLN A 1 73 ? 18.808 -2.488 -12.386 1.00 87.25 73 GLN A C 1
ATOM 529 O O . GLN A 1 73 ? 18.806 -3.423 -11.588 1.00 87.25 73 GLN A O 1
ATOM 534 N N . ASN A 1 74 ? 17.718 -2.154 -13.076 1.00 86.12 74 ASN A N 1
ATOM 535 C CA . ASN A 1 74 ? 16.461 -2.888 -12.955 1.00 86.12 74 ASN A CA 1
ATOM 536 C C . ASN A 1 74 ? 15.785 -3.026 -14.324 1.00 86.12 74 ASN A C 1
ATOM 538 O O . ASN A 1 74 ? 15.671 -2.057 -15.072 1.00 86.12 74 ASN A O 1
ATOM 542 N N . THR A 1 75 ? 15.320 -4.234 -14.637 1.00 86.88 75 THR A N 1
ATOM 543 C CA . THR A 1 75 ? 14.554 -4.535 -15.850 1.00 86.88 75 THR A CA 1
ATOM 544 C C . THR A 1 75 ? 13.193 -5.072 -15.444 1.00 86.88 75 THR A C 1
ATOM 546 O O . THR A 1 75 ? 13.102 -5.992 -14.633 1.00 86.88 75 THR A O 1
ATOM 549 N N . ARG A 1 76 ? 12.121 -4.513 -16.011 1.00 82.62 76 ARG A N 1
ATOM 550 C CA . ARG A 1 76 ? 10.749 -4.894 -15.671 1.00 82.62 76 ARG A CA 1
ATOM 551 C C . ARG A 1 76 ? 9.927 -5.200 -16.911 1.00 82.62 76 ARG A C 1
ATOM 553 O O . ARG A 1 76 ? 9.833 -4.372 -17.814 1.00 82.62 76 ARG A O 1
ATOM 560 N N . LEU A 1 77 ? 9.257 -6.350 -16.881 1.00 85.31 77 LEU A N 1
ATOM 561 C CA . LEU A 1 77 ? 8.249 -6.762 -17.851 1.00 85.31 77 LEU A CA 1
ATOM 562 C C . LEU A 1 77 ? 6.926 -7.023 -17.124 1.00 85.31 77 LEU A C 1
ATOM 564 O O . LEU A 1 77 ? 6.889 -7.755 -16.138 1.00 85.31 77 LEU A O 1
ATOM 568 N N . LEU A 1 78 ? 5.843 -6.408 -17.593 1.00 78.56 78 LEU A N 1
ATOM 569 C CA . LEU A 1 78 ? 4.494 -6.590 -17.058 1.00 78.56 78 LEU A CA 1
ATOM 570 C C . LEU A 1 78 ? 3.514 -6.841 -18.201 1.00 78.56 78 LEU A C 1
ATOM 572 O O . LEU A 1 78 ? 3.499 -6.101 -19.184 1.00 78.56 78 LEU A O 1
ATOM 576 N N . ILE A 1 79 ? 2.663 -7.856 -18.048 1.00 80.25 79 ILE A N 1
ATOM 577 C CA . ILE A 1 79 ? 1.624 -8.209 -19.020 1.00 80.25 79 ILE A CA 1
ATOM 578 C C . ILE A 1 79 ? 0.270 -8.191 -18.307 1.00 80.25 79 ILE A C 1
ATOM 580 O O . ILE A 1 79 ? 0.067 -8.911 -17.332 1.00 80.25 79 ILE A O 1
ATOM 584 N N . LYS A 1 80 ? -0.667 -7.371 -18.794 1.00 70.00 80 LYS A N 1
ATOM 585 C CA . LYS A 1 80 ? -2.070 -7.367 -18.359 1.00 70.00 80 LYS A CA 1
ATOM 586 C C . LYS A 1 80 ? -2.900 -8.259 -19.282 1.00 70.00 80 LYS A C 1
ATOM 588 O O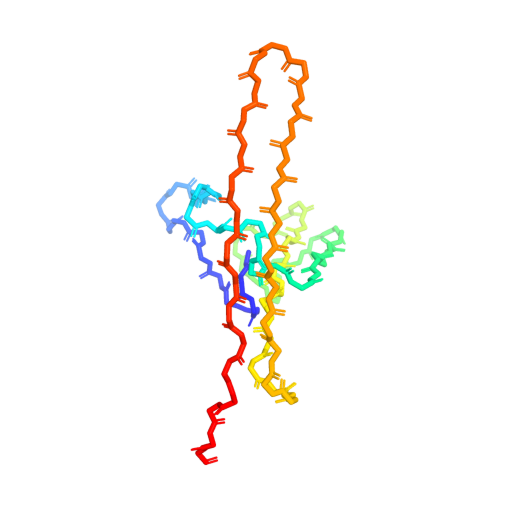 . LYS A 1 80 ? -2.990 -7.990 -20.481 1.00 70.00 80 LYS A O 1
ATOM 593 N N . ILE A 1 81 ? -3.542 -9.280 -18.712 1.00 67.81 81 ILE A N 1
ATOM 594 C CA . ILE A 1 81 ? -4.464 -10.182 -19.416 1.00 67.81 81 ILE A CA 1
ATOM 595 C C . ILE A 1 81 ? -5.872 -10.006 -18.845 1.00 67.81 81 ILE A C 1
ATOM 597 O O . ILE A 1 81 ? -6.066 -10.001 -17.630 1.00 67.81 81 ILE A O 1
ATOM 601 N N . LYS A 1 82 ? -6.853 -9.879 -19.741 1.00 68.56 82 LYS A N 1
ATOM 602 C CA . LYS A 1 82 ? -8.274 -9.894 -19.398 1.00 68.56 82 LYS A CA 1
ATOM 603 C C . LYS A 1 82 ? -8.723 -11.331 -19.150 1.00 68.56 82 LYS A C 1
ATOM 605 O O . LYS A 1 82 ? -8.705 -12.135 -20.079 1.00 68.56 82 LYS A O 1
ATOM 610 N N . VAL A 1 83 ? -9.142 -11.630 -17.923 1.00 62.19 83 VAL A N 1
ATOM 611 C CA . VAL A 1 83 ? -9.841 -12.878 -17.586 1.00 62.19 83 VAL A CA 1
ATOM 612 C C . VAL A 1 83 ? -11.339 -12.633 -17.775 1.00 62.19 83 VAL A C 1
ATOM 614 O O . VAL A 1 83 ? -11.880 -11.677 -17.217 1.00 62.19 83 VAL A O 1
ATOM 617 N N . ILE A 1 84 ? -11.981 -13.440 -18.621 1.00 59.09 84 ILE A N 1
ATOM 618 C CA . ILE A 1 84 ? -13.431 -13.434 -18.852 1.00 59.09 84 ILE A CA 1
ATOM 619 C C . ILE A 1 84 ? -13.975 -14.678 -18.149 1.00 59.09 84 ILE A C 1
ATOM 621 O O . ILE A 1 84 ? -13.584 -15.786 -18.510 1.00 59.09 84 ILE A O 1
ATOM 625 N N . ILE A 1 85 ? -14.819 -14.470 -17.140 1.00 57.88 85 ILE A N 1
ATOM 626 C CA . ILE A 1 85 ? -15.704 -15.476 -16.541 1.00 57.88 85 ILE A CA 1
ATOM 627 C C . ILE A 1 85 ? -17.113 -14.910 -16.662 1.00 57.88 85 ILE A C 1
ATOM 629 O O . ILE A 1 85 ? -17.245 -13.686 -16.409 1.00 57.88 85 ILE A O 1
#

Sequence (85 aa):
MIDGQVVNDPLTGKIDLGLIPAGIIEKIEIYRGPASALYGANALGGVINIITKSGKGEKKGTAGVYYGSYHTQNTRLLIKIKVII

Foldseek 3Di:
DEPLDQPADPPPRDDDCVVPPPVFFPDKDWAAAQPCVPHNDSAHGTDIYTYTDDLPDDWDKDWDWDADPPRDTDTDIDIRHRDDD

Radius of gyration: 16.73 Å; chains: 1; bounding box: 41×23×39 Å